Protein AF-Q4FCT2-F1 (afdb_monomer_lite)

pLDDT: mean 96.25, std 3.82, range [74.56, 98.44]

InterPro domains:
  IPR001003 MHC class II, alpha chain, N-terminal [PF00993] (1-79)
  IPR001003 MHC class II, alpha chain, N-terminal [SM00920] (2-82)
  IPR011162 MHC classes I/II-like antigen recognition protein [SSF54452] (1-81)
  IPR014745 MHC class II, alpha/beta chain, N-terminal [G3DSA:3.10.320.10] (1-79)
  IPR050160 Major Histocompatibility Complex/Immunoglobulin [PTHR19944] (2-105)

Organism: Bos indicus x Bos taurus (NCBI:txid30522)

Secondary structure (DSSP, 8-state):
---EEEEEEEE-SSSS-EEEEEEETTEEEEEEETTTTEEEESSGGGGGT----HHHHHHHHHHHHHHHHHHHHHTTTPPPPPPPPP---EESS---TT----EE-

Structure (mmCIF, N/CA/C/O backbone):
data_AF-Q4FCT2-F1
#
_entry.id   AF-Q4FCT2-F1
#
loop_
_atom_site.group_PDB
_atom_site.id
_atom_site.type_symbol
_atom_site.label_atom_id
_atom_site.label_alt_id
_atom_site.label_comp_id
_atom_site.label_asym_id
_atom_site.label_entity_id
_atom_site.label_seq_id
_atom_site.pdbx_PDB_ins_code
_atom_site.Cartn_x
_atom_site.Cartn_y
_atom_site.Cartn_z
_atom_site.occupancy
_atom_site.B_iso_or_equiv
_atom_site.auth_seq_id
_atom_site.auth_comp_id
_atom_site.auth_asym_id
_atom_site.auth_atom_id
_atom_site.pdbx_PDB_model_num
ATOM 1 N N . ASP A 1 1 ? 23.528 3.640 4.305 1.00 90.69 1 ASP A N 1
ATOM 2 C CA . ASP A 1 1 ? 22.310 3.748 5.129 1.00 90.69 1 ASP A CA 1
ATOM 3 C C . ASP A 1 1 ? 21.112 3.317 4.306 1.00 90.69 1 ASP A C 1
ATOM 5 O O . ASP A 1 1 ? 21.142 3.529 3.100 1.00 90.69 1 ASP A O 1
ATOM 9 N N . HIS A 1 2 ? 20.132 2.675 4.943 1.00 96.75 2 HIS A N 1
ATOM 10 C CA . HIS A 1 2 ? 18.908 2.143 4.328 1.00 96.75 2 HIS A CA 1
ATOM 11 C C . HIS A 1 2 ? 17.704 2.486 5.211 1.00 96.75 2 HIS A C 1
ATOM 13 O O . HIS A 1 2 ? 17.864 2.618 6.429 1.00 96.75 2 HIS A O 1
ATOM 19 N N . VAL A 1 3 ? 16.513 2.600 4.623 1.00 97.88 3 VAL A N 1
ATOM 20 C CA . VAL A 1 3 ? 15.263 2.893 5.341 1.00 97.88 3 VAL A CA 1
ATOM 21 C C . VAL A 1 3 ? 14.212 1.842 4.999 1.00 97.88 3 VAL A C 1
ATOM 23 O O . VAL A 1 3 ? 13.895 1.628 3.835 1.00 97.88 3 VAL A O 1
ATOM 26 N N . GLY A 1 4 ? 13.643 1.206 6.023 1.00 97.50 4 GLY A N 1
ATOM 27 C CA . GLY A 1 4 ? 12.518 0.284 5.873 1.00 97.50 4 GLY A CA 1
ATOM 28 C C . GLY A 1 4 ? 11.286 0.790 6.615 1.00 97.50 4 GLY A C 1
ATOM 29 O O . GLY A 1 4 ? 11.390 1.163 7.785 1.00 97.50 4 GLY A O 1
ATOM 30 N N . SER A 1 5 ? 10.131 0.766 5.950 1.00 97.69 5 SER A N 1
ATOM 31 C CA . SER A 1 5 ? 8.818 0.934 6.577 1.00 97.69 5 SER A CA 1
ATOM 32 C C . SER A 1 5 ? 8.128 -0.426 6.635 1.00 97.69 5 SER A C 1
ATOM 34 O O . SER A 1 5 ? 7.634 -0.932 5.629 1.00 97.69 5 SER A O 1
ATOM 36 N N . TYR A 1 6 ? 8.120 -1.051 7.812 1.00 96.62 6 TYR A N 1
ATOM 37 C CA . TYR A 1 6 ? 7.591 -2.407 8.016 1.00 96.62 6 TYR A CA 1
ATOM 38 C C . TYR A 1 6 ? 6.149 -2.396 8.538 1.00 96.62 6 TYR A C 1
ATOM 40 O O . TYR A 1 6 ? 5.814 -3.078 9.507 1.00 96.62 6 TYR A O 1
ATOM 48 N N . GLY A 1 7 ? 5.301 -1.603 7.888 1.00 92.12 7 GLY A N 1
ATOM 49 C CA . GLY A 1 7 ? 3.893 -1.448 8.229 1.00 92.12 7 GLY A CA 1
ATOM 50 C C . GLY A 1 7 ? 3.453 -0.015 8.024 1.00 92.12 7 GLY A C 1
ATOM 51 O O . GLY A 1 7 ? 3.356 0.742 8.979 1.00 92.12 7 GLY A O 1
ATOM 52 N N . THR A 1 8 ? 3.247 0.350 6.761 1.00 96.38 8 THR A N 1
ATOM 53 C CA . THR A 1 8 ? 2.538 1.573 6.398 1.00 96.38 8 THR A CA 1
ATOM 54 C C . THR A 1 8 ? 1.070 1.203 6.210 1.00 96.38 8 THR A C 1
ATOM 56 O O . THR A 1 8 ? 0.729 0.480 5.269 1.00 96.38 8 THR A O 1
ATOM 59 N N . GLU A 1 9 ? 0.192 1.691 7.081 1.00 95.38 9 GLU A N 1
ATOM 60 C CA . GLU A 1 9 ? -1.250 1.495 6.959 1.00 95.38 9 GLU A CA 1
ATOM 61 C C . GLU A 1 9 ? -2.032 2.792 6.760 1.00 95.38 9 GLU A C 1
ATOM 63 O O . GLU A 1 9 ? -1.734 3.849 7.314 1.00 95.38 9 GLU A O 1
ATOM 68 N N . ILE A 1 10 ? -3.095 2.689 5.967 1.00 94.81 10 ILE A N 1
ATOM 69 C CA . ILE A 1 10 ? -4.086 3.744 5.784 1.00 94.81 10 ILE A CA 1
ATOM 70 C C . ILE A 1 10 ? -5.448 3.134 6.079 1.00 94.81 10 ILE A C 1
ATOM 72 O O . ILE A 1 10 ? -5.753 2.034 5.615 1.00 94.81 10 ILE A O 1
ATOM 76 N N . TYR A 1 11 ? -6.285 3.860 6.820 1.00 96.50 11 TYR A N 1
ATOM 77 C CA . TYR A 1 11 ? -7.700 3.541 6.963 1.00 96.50 11 TYR A CA 1
ATOM 78 C C . TYR A 1 11 ? -8.551 4.801 6.797 1.00 96.50 11 TYR A C 1
ATOM 80 O O . TYR A 1 11 ? -8.265 5.838 7.395 1.00 96.50 11 TYR A O 1
ATOM 88 N N . GLN A 1 12 ? -9.614 4.709 6.003 1.00 95.44 12 GLN A N 1
ATOM 89 C CA . GLN A 1 12 ? -10.575 5.785 5.772 1.00 95.44 12 GLN A CA 1
ATOM 90 C C . GLN A 1 12 ? -12.017 5.265 5.819 1.00 95.44 12 GLN A C 1
ATOM 92 O O . GLN A 1 12 ? -12.293 4.087 5.601 1.00 95.44 12 GLN A O 1
ATOM 97 N N . SER A 1 13 ? -12.960 6.160 6.112 1.00 90.69 13 SER A N 1
ATOM 98 C CA . SER A 1 13 ? -14.383 5.820 6.247 1.00 90.69 13 SER A CA 1
ATOM 99 C C . SER A 1 13 ? -15.122 5.686 4.911 1.00 90.69 13 SER A C 1
ATOM 101 O O . SER A 1 13 ? -16.178 5.057 4.864 1.00 90.69 13 SER A O 1
ATOM 103 N N . HIS A 1 14 ? -14.579 6.246 3.829 1.00 82.94 14 HIS A N 1
ATOM 104 C CA . HIS A 1 14 ? -15.119 6.122 2.473 1.00 82.94 14 HIS A CA 1
ATOM 105 C C . HIS A 1 14 ? -14.469 4.923 1.757 1.00 82.94 14 HIS A C 1
ATOM 107 O O . HIS A 1 14 ? -13.338 4.556 2.060 1.00 82.94 14 HIS A O 1
ATOM 113 N N . GLY A 1 15 ? -15.179 4.263 0.839 1.00 74.56 15 GLY A N 1
ATOM 114 C CA . GLY A 1 15 ? -14.637 3.090 0.136 1.00 74.56 15 GLY A CA 1
ATOM 115 C C . GLY A 1 15 ? -13.599 3.462 -0.937 1.00 74.56 15 GLY A C 1
ATOM 116 O O . GLY A 1 15 ? -13.777 4.499 -1.577 1.00 74.56 15 GLY A O 1
ATOM 117 N N . PRO A 1 16 ? -12.578 2.621 -1.213 1.00 74.62 16 PRO A N 1
ATOM 118 C CA . PRO A 1 16 ? -12.060 1.498 -0.414 1.00 74.62 16 PRO A CA 1
ATOM 119 C C . PRO A 1 16 ? -11.410 1.971 0.900 1.00 74.62 16 PRO A C 1
ATOM 121 O O . PRO A 1 16 ? -10.750 3.006 0.938 1.00 74.62 16 PRO A O 1
ATOM 124 N N . SER A 1 17 ? -11.618 1.217 1.986 1.00 84.50 17 SER A N 1
ATOM 125 C CA . SER A 1 17 ? -11.454 1.728 3.355 1.00 84.50 17 SER A CA 1
ATOM 126 C C . SER A 1 17 ? -10.094 1.487 4.005 1.00 84.50 17 SER A C 1
ATOM 128 O O . SER A 1 17 ? -9.868 2.033 5.077 1.00 84.50 17 SER A O 1
ATOM 130 N N . GLY A 1 18 ? -9.191 0.692 3.424 1.00 93.88 18 GLY A N 1
ATOM 131 C CA . GLY A 1 18 ? -7.864 0.524 4.013 1.00 93.88 18 GLY A CA 1
ATOM 132 C C . GLY A 1 18 ? -6.833 -0.175 3.136 1.00 93.88 18 GLY A C 1
ATOM 133 O O . GLY A 1 18 ? -7.186 -0.861 2.178 1.00 93.88 18 GLY A O 1
ATOM 134 N N . GLN A 1 19 ? -5.564 0.019 3.486 1.00 97.12 19 GLN A N 1
ATOM 135 C CA . GLN A 1 19 ? -4.387 -0.513 2.801 1.00 97.12 19 GLN A CA 1
ATOM 136 C C . GLN A 1 19 ? -3.278 -0.775 3.822 1.00 97.12 19 GLN A C 1
ATOM 138 O O . GLN A 1 19 ? -3.131 -0.005 4.767 1.00 97.12 19 GLN A O 1
ATOM 143 N N . TYR A 1 20 ? -2.500 -1.835 3.606 1.00 98.19 20 TYR A N 1
ATOM 144 C CA . TYR A 1 20 ? -1.278 -2.132 4.351 1.00 98.19 20 TYR A CA 1
ATOM 145 C C . TYR A 1 20 ? -0.160 -2.492 3.370 1.00 98.19 20 TYR A C 1
ATOM 147 O O . TYR A 1 20 ? -0.353 -3.384 2.536 1.00 98.19 20 TYR A O 1
ATOM 155 N N . THR A 1 21 ? 0.989 -1.830 3.489 1.00 98.31 21 THR A N 1
ATOM 156 C CA . THR A 1 21 ? 2.199 -2.079 2.692 1.00 98.31 21 THR A CA 1
ATOM 157 C C . THR A 1 21 ? 3.438 -2.186 3.575 1.00 98.31 21 THR A C 1
ATOM 159 O O . THR A 1 21 ? 3.473 -1.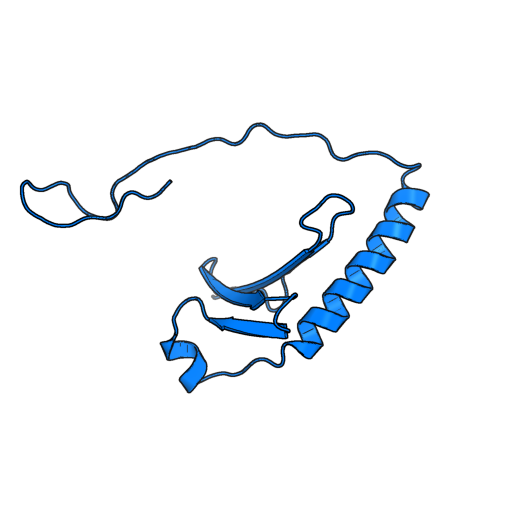701 4.708 1.00 98.31 21 THR A O 1
ATOM 162 N N . GLN A 1 22 ? 4.480 -2.818 3.037 1.00 98.25 22 GLN A N 1
ATOM 163 C CA . GLN A 1 22 ? 5.843 -2.630 3.522 1.00 98.25 22 GLN A CA 1
ATOM 164 C C . GLN A 1 22 ? 6.738 -2.137 2.393 1.00 98.25 22 GLN A C 1
ATOM 166 O O . GLN A 1 22 ? 6.600 -2.565 1.246 1.00 98.25 22 GLN A O 1
ATOM 171 N N . GLU A 1 23 ? 7.669 -1.257 2.735 1.00 98.12 23 GLU A N 1
ATOM 172 C CA . GLU A 1 23 ? 8.528 -0.545 1.791 1.00 98.12 23 GLU A CA 1
ATOM 173 C C . GLU A 1 23 ? 9.986 -0.607 2.244 1.00 98.12 23 GLU A C 1
ATOM 175 O O . GLU A 1 23 ? 10.281 -0.615 3.443 1.00 98.12 23 GLU A O 1
ATOM 180 N N . PHE A 1 24 ? 10.902 -0.631 1.282 1.00 97.56 24 PHE A N 1
ATOM 181 C CA . PHE A 1 24 ? 12.339 -0.589 1.527 1.00 97.56 24 PHE A CA 1
ATOM 182 C C . PHE A 1 24 ? 13.002 0.354 0.525 1.00 97.56 24 PHE A C 1
ATOM 184 O O . PHE A 1 24 ? 12.812 0.212 -0.678 1.00 97.56 24 PHE A O 1
ATOM 191 N N . ASP A 1 25 ? 13.738 1.345 1.029 1.00 97.94 25 ASP A N 1
ATOM 192 C CA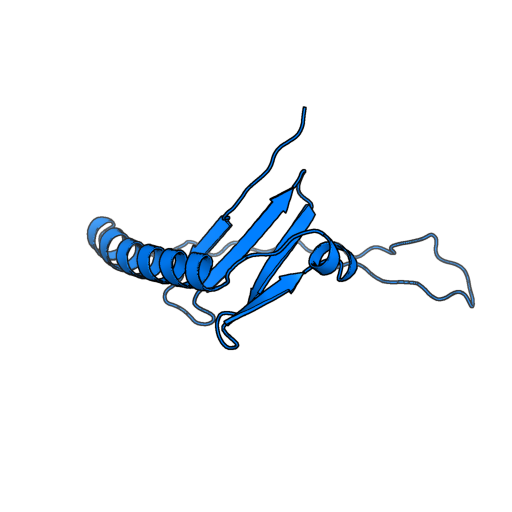 . ASP A 1 25 ? 14.362 2.427 0.254 1.00 97.94 25 ASP A CA 1
ATOM 193 C C . ASP A 1 25 ? 13.395 3.145 -0.720 1.00 97.94 25 ASP A C 1
ATOM 195 O O . ASP A 1 25 ? 13.802 3.692 -1.742 1.00 97.94 25 ASP A O 1
ATOM 199 N N . GLY A 1 26 ? 12.103 3.187 -0.367 1.00 96.31 26 GLY A N 1
ATOM 200 C CA . GLY A 1 26 ? 11.033 3.834 -1.139 1.00 96.31 26 GLY A CA 1
ATOM 201 C C . GLY A 1 26 ? 10.341 2.938 -2.171 1.00 96.31 26 GLY A C 1
ATOM 202 O O . GLY A 1 26 ? 9.344 3.360 -2.752 1.00 96.31 26 GLY A O 1
ATOM 203 N N . ASP A 1 27 ? 10.819 1.708 -2.377 1.00 97.62 27 ASP A N 1
ATOM 204 C CA . ASP A 1 27 ? 10.155 0.718 -3.221 1.00 97.62 27 ASP A CA 1
ATOM 205 C C . ASP A 1 27 ? 9.208 -0.163 -2.396 1.00 97.62 27 ASP A C 1
ATOM 207 O O . ASP A 1 27 ? 9.540 -0.640 -1.306 1.00 97.62 27 ASP A O 1
ATOM 211 N N . GLU A 1 28 ? 8.026 -0.435 -2.946 1.00 97.81 28 GLU A N 1
ATOM 212 C CA . GLU A 1 28 ? 7.076 -1.372 -2.354 1.00 97.81 28 GLU A CA 1
ATOM 213 C C . GLU A 1 28 ? 7.644 -2.800 -2.373 1.00 97.81 28 GLU A C 1
ATOM 215 O O . GLU A 1 28 ? 7.968 -3.349 -3.431 1.00 97.81 28 GLU A O 1
ATOM 220 N N . MET A 1 29 ? 7.707 -3.439 -1.205 1.00 97.62 29 MET A N 1
ATOM 221 C CA . MET A 1 29 ? 8.036 -4.860 -1.093 1.00 97.62 29 MET A CA 1
ATOM 222 C C . MET A 1 29 ? 6.802 -5.732 -1.345 1.00 97.62 29 MET A C 1
ATOM 224 O O . MET A 1 29 ? 6.846 -6.670 -2.150 1.00 97.62 29 MET A O 1
ATOM 228 N N . PHE A 1 30 ? 5.702 -5.430 -0.655 1.00 98.19 30 PHE A N 1
ATOM 229 C CA . PHE A 1 30 ? 4.418 -6.113 -0.789 1.00 98.19 30 PHE A CA 1
ATOM 230 C C . PHE A 1 30 ? 3.272 -5.268 -0.220 1.00 98.19 30 PHE A C 1
ATOM 232 O O . PHE A 1 30 ? 3.483 -4.414 0.646 1.00 98.19 30 PHE A O 1
ATOM 239 N N . TYR A 1 31 ? 2.051 -5.619 -0.618 1.00 98.19 31 TYR A N 1
ATOM 240 C CA . TYR A 1 31 ? 0.818 -5.220 0.055 1.00 98.19 31 TYR A CA 1
ATOM 241 C C . TYR A 1 31 ? 0.059 -6.447 0.571 1.00 98.19 31 TYR A C 1
ATOM 243 O O . TYR A 1 31 ? 0.331 -7.583 0.172 1.00 98.19 31 TYR A O 1
ATOM 251 N N . VAL A 1 32 ? -0.902 -6.235 1.469 1.00 98.25 32 VAL A N 1
ATOM 252 C CA . VAL A 1 32 ? -1.845 -7.287 1.881 1.00 98.25 32 VAL A CA 1
ATOM 253 C C . VAL A 1 32 ? -3.200 -7.048 1.227 1.00 98.25 32 VAL A C 1
ATOM 255 O O . VAL A 1 32 ? -3.838 -6.020 1.456 1.00 98.25 32 VAL A O 1
ATOM 258 N N . ASP A 1 33 ? -3.665 -8.013 0.432 1.00 97.38 33 ASP A N 1
ATOM 259 C CA . ASP A 1 33 ? -5.040 -8.032 -0.064 1.00 97.38 33 ASP A CA 1
ATOM 260 C C . ASP A 1 33 ? -5.957 -8.367 1.118 1.00 97.38 33 ASP A C 1
ATOM 262 O O . ASP A 1 33 ? -6.030 -9.508 1.575 1.00 97.38 33 ASP A O 1
ATOM 266 N N . LEU A 1 34 ? -6.643 -7.353 1.646 1.00 95.44 34 LEU A N 1
ATOM 267 C CA . LEU A 1 34 ? -7.489 -7.485 2.834 1.00 95.44 34 LEU A CA 1
ATOM 268 C C . LEU A 1 34 ? -8.731 -8.356 2.587 1.00 95.44 34 LEU A C 1
ATOM 270 O O . LEU A 1 34 ? -9.267 -8.942 3.529 1.00 95.44 34 LEU A O 1
ATOM 274 N N . GLY A 1 35 ? -9.198 -8.445 1.337 1.00 95.06 35 GLY A N 1
ATOM 275 C CA . GLY A 1 35 ? -10.368 -9.240 0.967 1.00 95.06 35 GLY A CA 1
ATOM 276 C C . GLY A 1 35 ? -10.041 -10.726 0.899 1.00 95.06 35 GLY A C 1
ATOM 277 O O . GLY A 1 35 ? -10.778 -11.556 1.434 1.00 95.06 35 GLY A O 1
ATOM 278 N N . LYS A 1 36 ? -8.906 -11.057 0.283 1.00 97.38 36 LYS A N 1
ATOM 279 C CA . LYS A 1 36 ? -8.405 -12.433 0.177 1.00 97.38 36 LYS A CA 1
ATOM 280 C C . LYS A 1 36 ? -7.572 -12.874 1.374 1.00 97.38 36 LYS A C 1
ATOM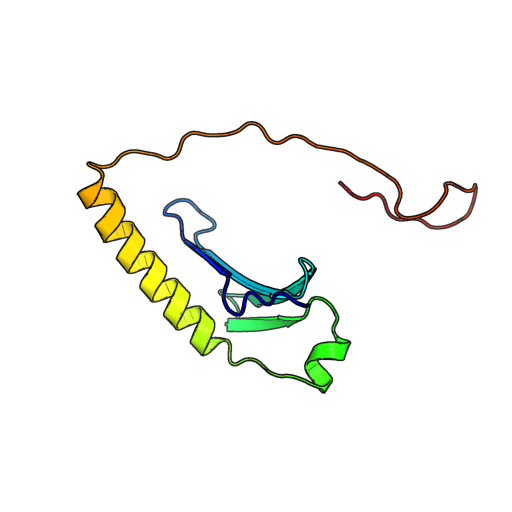 282 O O . LYS A 1 36 ? -7.370 -14.070 1.552 1.00 97.38 36 LYS A O 1
ATOM 287 N N . LYS A 1 37 ? -7.141 -11.924 2.207 1.00 97.38 37 LYS A N 1
ATOM 288 C CA . LYS A 1 37 ? -6.261 -12.135 3.363 1.00 97.38 37 LYS A CA 1
ATOM 289 C C . LYS A 1 37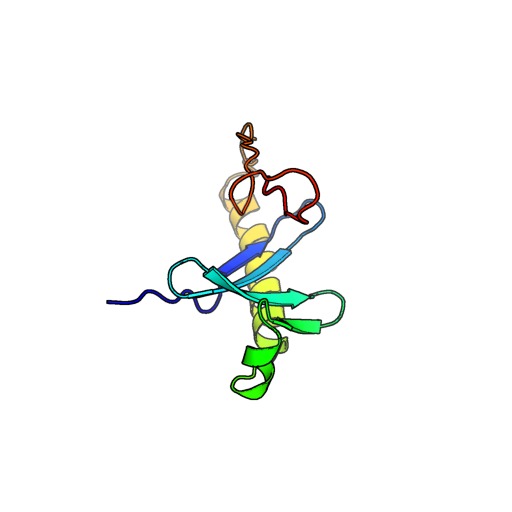 ? -4.950 -12.797 2.945 1.00 97.38 37 LYS A C 1
ATOM 291 O O . LYS A 1 37 ? -4.538 -13.786 3.542 1.00 97.38 37 LYS A O 1
ATOM 296 N N . GLU A 1 38 ? -4.315 -12.257 1.909 1.00 97.69 38 GLU A N 1
ATOM 297 C CA . GLU A 1 38 ? -3.061 -12.777 1.361 1.00 97.69 38 GLU A CA 1
ATOM 298 C C . GLU A 1 38 ? -2.017 -11.671 1.198 1.00 97.69 38 GLU A C 1
ATOM 300 O O . GLU A 1 38 ? -2.344 -10.522 0.898 1.00 97.69 38 GLU A O 1
ATOM 305 N N . THR A 1 39 ? -0.748 -12.024 1.389 1.00 98.31 39 THR A N 1
ATOM 306 C CA . THR A 1 39 ? 0.380 -11.143 1.083 1.00 98.31 39 THR A CA 1
ATOM 307 C C . THR A 1 39 ? 0.712 -11.231 -0.399 1.00 98.31 39 THR A C 1
ATOM 309 O O . THR A 1 39 ? 1.033 -12.307 -0.906 1.00 98.31 39 THR A O 1
ATOM 312 N N . VAL A 1 40 ? 0.693 -10.090 -1.084 1.00 98.19 40 VAL A N 1
ATOM 313 C CA . VAL A 1 40 ? 0.990 -9.981 -2.512 1.00 98.19 40 VAL A CA 1
ATOM 314 C C . VAL A 1 40 ? 2.312 -9.248 -2.698 1.00 98.19 40 VAL A C 1
ATOM 316 O O . VAL A 1 40 ? 2.415 -8.042 -2.492 1.00 98.19 40 VAL A O 1
ATOM 319 N N . TRP A 1 41 ? 3.338 -9.993 -3.103 1.00 98.25 41 TRP A N 1
ATOM 320 C CA . TRP A 1 41 ? 4.684 -9.465 -3.307 1.00 98.25 41 TRP A CA 1
ATOM 321 C C . TRP A 1 41 ? 4.798 -8.685 -4.615 1.00 98.25 41 TRP A C 1
ATOM 323 O O . TRP A 1 41 ? 4.427 -9.186 -5.679 1.00 98.25 41 TRP A O 1
ATOM 333 N N . ARG A 1 42 ? 5.394 -7.488 -4.553 1.00 97.19 42 ARG A N 1
ATOM 334 C CA . ARG A 1 42 ? 5.620 -6.628 -5.724 1.00 97.19 42 ARG A CA 1
ATOM 335 C C . ARG A 1 42 ? 6.511 -7.297 -6.769 1.00 97.19 42 ARG A C 1
ATOM 337 O O . ARG A 1 42 ? 6.288 -7.140 -7.974 1.00 97.19 42 ARG A O 1
ATOM 344 N N . LEU A 1 43 ? 7.517 -8.032 -6.295 1.00 97.31 43 LEU A N 1
ATOM 345 C CA . LEU A 1 43 ? 8.359 -8.931 -7.077 1.00 97.31 43 LEU A CA 1
ATOM 346 C C . LEU A 1 43 ? 8.129 -10.367 -6.583 1.00 97.31 43 LEU A C 1
ATOM 348 O O . LEU A 1 43 ? 8.545 -10.690 -5.469 1.00 97.31 43 LEU A O 1
ATOM 352 N N . PRO A 1 44 ? 7.529 -11.261 -7.395 1.00 95.75 44 PRO A N 1
ATOM 353 C CA . PRO A 1 44 ? 7.183 -12.616 -6.958 1.00 95.75 44 PRO A CA 1
ATOM 354 C C . PRO A 1 44 ? 8.363 -13.438 -6.432 1.00 95.75 44 PRO A C 1
ATOM 356 O O . PRO A 1 44 ? 8.178 -14.332 -5.618 1.00 95.75 44 PRO A O 1
ATOM 359 N N . MET A 1 45 ? 9.592 -13.143 -6.865 1.00 96.81 45 MET A N 1
ATOM 360 C CA . MET A 1 45 ? 10.775 -13.856 -6.376 1.00 96.81 45 MET A CA 1
ATOM 361 C C . MET A 1 45 ? 11.019 -13.662 -4.873 1.00 96.81 45 MET A C 1
ATOM 363 O O . MET A 1 45 ? 11.558 -14.560 -4.237 1.00 96.81 45 MET A O 1
ATOM 367 N N . PHE A 1 46 ? 10.610 -12.534 -4.282 1.00 95.81 46 PHE A N 1
ATOM 368 C CA . PHE A 1 46 ? 10.827 -12.272 -2.856 1.00 95.81 46 PHE A CA 1
ATOM 369 C C . PHE A 1 46 ? 10.024 -13.208 -1.953 1.00 95.81 46 PHE A C 1
ATOM 371 O O . PHE A 1 46 ? 10.519 -13.585 -0.892 1.00 95.81 46 PHE A O 1
ATOM 378 N N . SER A 1 47 ? 8.871 -13.699 -2.419 1.00 94.94 47 SER A N 1
ATOM 379 C CA . SER A 1 47 ? 8.056 -14.666 -1.675 1.00 94.94 47 SER A CA 1
ATOM 380 C C . SER A 1 47 ? 8.739 -16.025 -1.478 1.00 94.94 47 SER A C 1
ATOM 382 O O . SER A 1 47 ? 8.239 -16.864 -0.736 1.00 94.94 47 SER A O 1
ATOM 384 N N . GLN A 1 48 ? 9.843 -16.286 -2.186 1.00 96.69 48 GLN A N 1
ATOM 385 C CA . GLN A 1 48 ? 10.635 -17.511 -2.040 1.00 96.69 48 GLN A CA 1
ATOM 386 C C . GLN A 1 48 ? 11.662 -17.404 -0.907 1.00 96.69 48 GLN A C 1
ATOM 388 O O . GLN A 1 48 ? 12.113 -18.424 -0.393 1.00 96.69 48 GLN A O 1
ATOM 393 N N . PHE A 1 49 ? 12.038 -16.179 -0.527 1.00 95.56 49 PHE A N 1
ATOM 394 C CA . PHE A 1 49 ? 13.085 -15.903 0.462 1.00 95.56 49 PHE A CA 1
ATOM 395 C C . PHE A 1 49 ? 12.528 -15.330 1.766 1.00 95.56 49 PHE A C 1
ATOM 397 O O . PHE A 1 49 ? 13.168 -15.449 2.808 1.00 95.56 49 PHE A O 1
ATOM 404 N N . ALA A 1 50 ? 11.348 -14.716 1.712 1.00 95.00 50 ALA A N 1
ATOM 405 C CA . ALA A 1 50 ? 10.678 -14.110 2.848 1.00 95.00 50 ALA A CA 1
ATOM 406 C C . ALA A 1 50 ? 9.181 -14.442 2.841 1.00 95.00 50 ALA A C 1
ATOM 408 O O . ALA A 1 50 ? 8.579 -14.717 1.803 1.00 95.00 50 ALA A O 1
ATOM 409 N N . GLY A 1 51 ? 8.583 -14.404 4.028 1.00 95.56 51 GLY A N 1
ATOM 410 C CA . GLY A 1 51 ? 7.153 -14.581 4.238 1.00 95.56 51 GLY A CA 1
ATOM 411 C C . GLY A 1 51 ? 6.627 -13.514 5.186 1.00 95.56 51 GLY A C 1
ATOM 412 O O . GLY A 1 51 ? 7.363 -13.007 6.032 1.00 95.56 51 GLY A O 1
ATOM 413 N N . PHE A 1 52 ? 5.348 -13.192 5.047 1.00 97.62 52 PHE A N 1
ATOM 414 C CA . PHE A 1 52 ? 4.633 -12.314 5.960 1.00 97.62 52 PHE A CA 1
ATOM 415 C C . PHE A 1 52 ? 3.266 -12.929 6.243 1.00 97.62 52 PHE A C 1
ATOM 417 O O . PHE A 1 52 ? 2.604 -13.402 5.320 1.00 97.62 52 PHE A O 1
ATOM 424 N N . ASP A 1 53 ? 2.866 -12.961 7.513 1.00 98.06 53 ASP A N 1
ATOM 425 C CA . ASP A 1 53 ? 1.537 -13.429 7.895 1.00 98.06 53 ASP A CA 1
ATOM 426 C C . ASP A 1 53 ? 0.529 -12.281 7.707 1.00 98.06 53 ASP A C 1
ATOM 428 O O . ASP A 1 53 ? 0.601 -11.283 8.437 1.00 98.06 53 ASP A O 1
ATOM 432 N N . PRO A 1 54 ? -0.428 -12.388 6.765 1.00 97.62 54 PRO A N 1
ATOM 433 C CA . PRO A 1 54 ? -1.414 -11.339 6.520 1.00 97.62 54 PRO A CA 1
ATOM 434 C C . PRO A 1 54 ? -2.276 -11.029 7.754 1.00 97.62 54 PRO A C 1
ATOM 436 O O . PRO A 1 54 ? -2.843 -9.939 7.833 1.00 97.62 54 PRO A O 1
ATOM 439 N N . GLN A 1 55 ? -2.346 -11.918 8.753 1.00 98.25 55 GLN A N 1
ATOM 440 C CA . GLN A 1 55 ? -3.050 -11.658 10.009 1.00 98.25 55 GLN A CA 1
ATOM 441 C C . GLN A 1 55 ? -2.480 -10.459 10.780 1.00 98.25 55 GLN A C 1
ATOM 443 O O . GLN A 1 55 ? -3.243 -9.761 11.452 1.00 98.25 55 GLN A O 1
ATOM 448 N N . ALA A 1 56 ? -1.176 -10.183 10.670 1.00 97.38 56 ALA A N 1
ATOM 449 C CA . ALA A 1 56 ? -0.574 -9.001 11.284 1.00 97.38 56 ALA A CA 1
ATOM 450 C C . ALA A 1 56 ? -1.173 -7.714 10.692 1.00 97.38 56 ALA A C 1
ATOM 452 O O . ALA A 1 56 ? -1.693 -6.878 11.428 1.00 97.38 56 ALA A O 1
ATOM 453 N N . ALA A 1 57 ? -1.220 -7.613 9.361 1.00 97.69 57 ALA A N 1
ATOM 454 C CA . ALA A 1 57 ? -1.833 -6.480 8.670 1.00 97.69 57 ALA A CA 1
ATOM 455 C C . ALA A 1 57 ? -3.331 -6.339 8.979 1.00 97.69 57 ALA A C 1
ATOM 457 O O . ALA A 1 57 ? -3.817 -5.232 9.188 1.00 97.69 57 ALA A O 1
ATOM 458 N N . LEU A 1 58 ? -4.078 -7.447 9.054 1.00 97.62 58 LEU A N 1
ATOM 459 C CA . LEU A 1 58 ? -5.503 -7.410 9.412 1.00 97.62 58 LEU A CA 1
ATOM 460 C C . LEU A 1 58 ? -5.734 -6.825 10.814 1.00 97.62 58 LEU A C 1
ATOM 462 O O . LEU A 1 58 ? -6.701 -6.086 11.016 1.00 97.62 58 LEU A O 1
ATOM 466 N N . SER A 1 59 ? -4.854 -7.140 11.766 1.00 97.81 59 SER A N 1
ATOM 467 C CA . SER A 1 59 ? -4.895 -6.568 13.114 1.00 97.81 59 SER A CA 1
ATOM 468 C C . SER A 1 59 ? -4.590 -5.069 13.097 1.00 97.81 59 SER A C 1
ATOM 470 O O . SER A 1 59 ? -5.328 -4.303 13.717 1.00 97.81 59 SER A O 1
ATOM 472 N N . GLU A 1 60 ? -3.583 -4.630 12.336 1.00 97.88 60 GLU A N 1
ATOM 473 C CA . GLU A 1 60 ? -3.264 -3.201 12.196 1.00 97.88 60 GLU A CA 1
ATOM 474 C C . GLU A 1 60 ? -4.406 -2.417 11.546 1.00 97.88 60 GLU A C 1
ATOM 476 O O . GLU A 1 60 ? -4.817 -1.376 12.052 1.00 97.88 60 GLU A O 1
ATOM 481 N N . ILE A 1 61 ? -5.031 -2.957 10.499 1.00 97.62 61 ILE A N 1
ATOM 482 C CA . ILE A 1 61 ? -6.203 -2.343 9.861 1.00 97.62 61 ILE A CA 1
ATOM 483 C C . ILE A 1 61 ? -7.385 -2.220 10.834 1.00 97.62 61 ILE A C 1
ATOM 485 O O . ILE A 1 61 ? -8.094 -1.209 10.828 1.00 97.62 61 ILE A O 1
ATOM 489 N N . ALA A 1 62 ? -7.606 -3.215 11.698 1.00 96.88 62 ALA A N 1
ATOM 490 C CA . ALA A 1 62 ? -8.639 -3.139 12.730 1.00 96.88 62 ALA A CA 1
ATOM 491 C C . ALA A 1 62 ? -8.331 -2.050 13.775 1.00 96.88 62 ALA A C 1
ATOM 493 O O . ALA A 1 62 ? -9.232 -1.303 14.172 1.00 96.88 62 ALA A O 1
ATOM 494 N N . THR A 1 63 ? -7.064 -1.917 14.174 1.00 97.75 63 THR A N 1
ATOM 495 C CA . THR A 1 63 ? -6.589 -0.849 15.063 1.00 97.75 63 THR A CA 1
ATOM 496 C C . THR A 1 63 ? -6.740 0.526 14.412 1.00 97.75 63 THR A C 1
ATOM 498 O O . THR A 1 63 ? -7.286 1.441 15.028 1.00 97.75 63 THR A O 1
ATOM 501 N N . ALA A 1 64 ? -6.352 0.674 13.144 1.00 97.12 64 ALA A N 1
ATOM 502 C CA . ALA A 1 64 ? -6.483 1.914 12.385 1.00 97.12 64 ALA A CA 1
ATOM 503 C C . ALA A 1 64 ? -7.950 2.347 12.249 1.00 97.12 64 ALA A C 1
ATOM 505 O O . ALA A 1 64 ? -8.268 3.519 12.453 1.00 97.12 64 ALA A O 1
ATOM 506 N N . LYS A 1 65 ? -8.870 1.402 12.012 1.00 96.88 65 LYS A N 1
ATOM 507 C CA . LYS A 1 65 ? -10.318 1.660 12.038 1.00 96.88 65 LYS A CA 1
ATOM 508 C C . LYS A 1 65 ? -10.783 2.211 13.385 1.00 96.88 65 LYS A C 1
ATOM 510 O O . LYS A 1 65 ? -11.482 3.221 13.426 1.00 96.88 65 LYS A O 1
ATOM 515 N N . HIS A 1 66 ? -10.396 1.561 14.483 1.00 97.56 66 HIS A N 1
ATOM 516 C CA . HIS A 1 66 ? -10.746 2.020 15.826 1.00 97.56 66 HIS A CA 1
ATOM 517 C C . HIS A 1 66 ? -10.203 3.431 16.101 1.00 97.56 66 HIS A C 1
ATOM 519 O O . HIS A 1 66 ? -10.924 4.301 16.594 1.00 97.56 66 HIS A O 1
ATOM 525 N N . ASN A 1 67 ? -8.944 3.670 15.737 1.00 97.94 67 ASN A N 1
ATOM 526 C CA . ASN A 1 67 ? -8.290 4.960 15.910 1.00 97.94 67 ASN A CA 1
ATOM 527 C C . ASN A 1 67 ? -8.963 6.052 15.074 1.00 97.94 67 ASN A C 1
ATOM 529 O O . ASN A 1 67 ? -9.158 7.156 15.584 1.00 97.94 67 ASN A O 1
ATOM 533 N N . LEU A 1 68 ? -9.376 5.748 13.838 1.00 97.00 68 LEU A N 1
ATOM 534 C CA . LEU A 1 68 ? -10.129 6.677 13.000 1.00 97.00 68 LEU A CA 1
ATOM 535 C C . LEU A 1 68 ? -11.425 7.108 13.697 1.00 97.00 68 LEU A C 1
ATOM 537 O O . LEU A 1 68 ? -11.661 8.306 13.832 1.00 97.00 68 LEU A O 1
ATOM 541 N N . ASP A 1 69 ? -12.214 6.169 14.226 1.00 96.75 69 ASP A N 1
ATOM 542 C CA . ASP A 1 69 ? -13.467 6.486 14.926 1.00 96.75 69 ASP A CA 1
ATOM 543 C C . ASP A 1 69 ? -13.245 7.410 16.139 1.00 96.75 69 ASP A C 1
ATOM 545 O O . ASP A 1 69 ? -14.050 8.310 16.415 1.00 96.75 69 ASP A O 1
ATOM 549 N N . VAL A 1 70 ? -12.149 7.208 16.878 1.00 98.38 70 VAL A N 1
ATOM 550 C CA . VAL A 1 70 ? -11.767 8.059 18.015 1.00 98.38 70 VAL A CA 1
ATOM 551 C C . VAL A 1 70 ? -11.313 9.443 17.541 1.00 98.38 70 VAL A C 1
ATOM 553 O O . VAL A 1 70 ? -11.757 10.457 18.090 1.00 98.38 70 VAL A O 1
ATOM 556 N N . LEU A 1 71 ? -10.448 9.510 16.526 1.00 98.12 71 LEU A N 1
ATOM 557 C CA . LEU A 1 71 ? -9.889 10.760 16.006 1.00 98.12 71 LEU A CA 1
ATOM 558 C C . LEU A 1 71 ? -10.940 11.619 15.300 1.00 98.12 71 LEU A C 1
ATOM 560 O O . LEU A 1 71 ? -10.939 12.839 15.475 1.00 98.12 71 LEU A O 1
ATOM 564 N N . THR A 1 72 ? -11.888 11.015 14.584 1.00 97.44 72 THR A N 1
ATOM 565 C CA . THR A 1 72 ? -13.026 11.726 13.988 1.00 97.44 72 THR A CA 1
ATOM 566 C C . THR A 1 72 ? -13.850 12.436 15.061 1.00 97.44 72 THR A C 1
ATOM 568 O O . THR A 1 72 ? -14.161 13.615 14.914 1.00 97.44 72 THR A O 1
ATOM 571 N N . LYS A 1 73 ? -14.149 11.777 16.188 1.00 98.12 73 LYS A N 1
ATOM 572 C CA . LYS A 1 73 ? -14.877 12.417 17.300 1.00 98.12 73 LYS A CA 1
ATOM 573 C C . LYS A 1 73 ? -14.041 13.504 17.974 1.00 98.12 73 LYS A C 1
ATOM 575 O O . LYS A 1 73 ? -14.542 14.594 18.226 1.00 98.12 73 LYS A O 1
ATOM 580 N N . ARG A 1 74 ? -12.760 13.225 18.242 1.00 98.44 74 ARG A N 1
ATOM 581 C CA . ARG A 1 74 ? -11.838 14.171 18.896 1.00 98.44 74 ARG A CA 1
ATOM 582 C C . ARG A 1 74 ? -11.628 15.448 18.078 1.00 98.44 74 ARG A C 1
ATOM 584 O O . ARG A 1 74 ? -11.461 16.514 18.656 1.00 98.44 74 ARG A O 1
ATOM 591 N N . SER A 1 75 ? -11.650 15.340 16.753 1.00 97.94 75 SER A N 1
ATOM 592 C CA . SER A 1 75 ? -11.517 16.467 15.823 1.00 97.94 75 SER A CA 1
ATOM 593 C C . SER A 1 75 ? -12.845 17.166 15.511 1.00 97.94 75 SER A C 1
ATOM 595 O O . SER A 1 75 ? -12.903 17.939 14.558 1.00 97.94 75 SER A O 1
ATOM 597 N N . ASN A 1 76 ? -13.915 16.913 16.277 1.00 98.19 76 ASN A N 1
ATOM 598 C CA . ASN A 1 76 ? -15.253 17.456 16.016 1.00 98.19 76 ASN A CA 1
ATOM 599 C C . ASN A 1 76 ? -15.727 17.202 14.575 1.00 98.19 76 ASN A C 1
ATOM 601 O O . ASN A 1 76 ? -16.320 18.077 13.950 1.00 98.19 76 ASN A O 1
ATOM 605 N N . PHE A 1 77 ? -15.466 16.000 14.052 1.00 96.81 77 PHE A N 1
ATOM 606 C CA . PHE A 1 77 ? -15.857 15.580 12.705 1.00 96.81 77 PHE A CA 1
ATOM 607 C C . PHE A 1 77 ? -15.250 16.437 11.581 1.00 96.81 77 PHE A C 1
ATOM 609 O O . PHE A 1 77 ? -15.861 16.598 10.526 1.00 96.81 77 PHE A O 1
ATOM 616 N N . THR A 1 78 ? -14.045 16.977 11.786 1.00 97.56 78 THR A N 1
ATOM 617 C CA . THR A 1 78 ? -13.333 17.726 10.740 1.00 97.56 78 THR A CA 1
ATOM 618 C C . THR A 1 78 ? -12.997 16.795 9.561 1.00 97.56 78 THR A C 1
ATOM 620 O O . THR A 1 78 ? -12.321 15.785 9.773 1.00 97.56 78 THR A O 1
ATOM 623 N N . PRO A 1 79 ? -13.447 17.094 8.326 1.00 94.56 79 PRO A N 1
ATOM 624 C CA . PRO A 1 79 ? -13.142 16.278 7.154 1.00 94.56 79 PRO A CA 1
ATOM 625 C C . PRO A 1 79 ? -11.736 16.561 6.609 1.00 94.56 79 PRO A C 1
ATOM 627 O O . PRO A 1 79 ? -11.157 17.622 6.848 1.00 94.56 79 PRO A O 1
ATOM 630 N N . VAL A 1 80 ? -11.205 15.622 5.822 1.00 94.12 80 VAL A N 1
ATOM 631 C CA . VAL A 1 80 ? -9.981 15.844 5.039 1.00 94.12 80 VAL A CA 1
ATOM 632 C C . VAL A 1 80 ? -10.230 16.881 3.936 1.00 94.12 80 VAL A C 1
ATOM 634 O O . VAL A 1 80 ? -11.330 16.968 3.388 1.00 94.12 80 VAL A O 1
ATOM 637 N N . ILE A 1 81 ? -9.207 17.669 3.602 1.00 95.56 81 ILE A N 1
ATOM 638 C CA . ILE A 1 81 ? -9.239 18.603 2.472 1.00 95.56 81 ILE A CA 1
ATOM 639 C C . ILE A 1 81 ? -8.755 17.861 1.223 1.00 95.56 81 ILE A C 1
ATOM 641 O O . ILE A 1 81 ? -7.677 17.269 1.233 1.00 95.56 81 ILE A O 1
ATOM 645 N N . ASN A 1 82 ? -9.537 17.907 0.144 1.00 93.56 82 ASN A N 1
ATOM 646 C CA . ASN A 1 82 ? -9.164 17.282 -1.124 1.00 93.56 82 ASN A CA 1
ATOM 647 C C . ASN A 1 82 ? -8.005 18.040 -1.788 1.00 93.56 82 ASN A C 1
ATOM 649 O O . ASN A 1 82 ? -8.075 19.257 -1.960 1.00 93.56 82 ASN A O 1
ATOM 653 N N . GLY A 1 83 ? -6.968 17.310 -2.201 1.00 94.06 83 GLY A N 1
ATOM 654 C CA . GLY A 1 83 ? -5.905 17.816 -3.070 1.00 94.06 83 GLY A CA 1
ATOM 655 C C . GLY A 1 83 ? -6.207 17.572 -4.551 1.00 94.06 83 GLY A C 1
ATOM 656 O O . GLY A 1 83 ? -7.028 16.722 -4.895 1.00 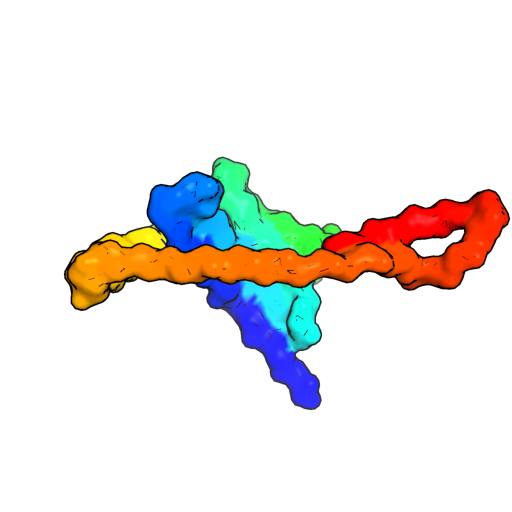94.06 83 GLY A O 1
ATOM 657 N N . VAL A 1 84 ? -5.525 18.307 -5.430 1.00 96.69 84 VAL A N 1
ATOM 658 C CA . VAL A 1 84 ? -5.525 18.046 -6.878 1.00 96.69 84 VAL A CA 1
ATOM 659 C C . VAL A 1 84 ? -4.291 17.197 -7.200 1.00 96.69 84 VAL A C 1
ATOM 661 O O . VAL A 1 84 ? -3.187 17.644 -6.889 1.00 96.69 84 VAL A O 1
ATOM 664 N N . PRO A 1 85 ? -4.434 15.989 -7.776 1.00 96.25 85 PRO A N 1
ATOM 665 C CA . PRO A 1 85 ? -3.283 15.179 -8.153 1.00 96.25 85 PRO A CA 1
ATOM 666 C C . PRO A 1 85 ? -2.581 15.783 -9.374 1.00 96.25 85 PRO A C 1
ATOM 668 O O . PRO A 1 85 ? -3.229 16.154 -10.354 1.00 96.25 85 PRO A O 1
ATOM 671 N N . GLU A 1 86 ? -1.254 15.843 -9.329 1.00 97.31 86 GLU A N 1
ATOM 672 C CA . GLU A 1 86 ? -0.428 16.134 -10.499 1.00 97.31 86 GLU A CA 1
ATOM 673 C C . GLU A 1 86 ? -0.047 14.820 -11.181 1.00 97.31 86 GLU A C 1
ATOM 675 O O . GLU A 1 86 ? 0.333 13.854 -10.521 1.00 97.31 86 GLU A O 1
ATOM 680 N N . VAL A 1 87 ? -0.168 14.775 -12.507 1.00 97.31 87 VAL A N 1
ATOM 681 C CA . VAL A 1 87 ? 0.061 13.563 -13.300 1.00 97.31 87 VAL A CA 1
ATOM 682 C C . VAL A 1 87 ? 1.137 13.842 -14.335 1.00 97.31 87 VAL A C 1
ATOM 684 O O . VAL A 1 87 ? 1.065 14.832 -15.063 1.00 97.31 87 VAL A O 1
ATOM 687 N N . THR A 1 88 ? 2.120 12.951 -14.425 1.00 97.75 88 THR A N 1
ATOM 688 C CA . THR A 1 88 ? 3.183 13.007 -15.432 1.00 97.75 88 THR A CA 1
ATOM 689 C C . THR A 1 88 ? 3.288 11.656 -16.113 1.00 97.75 88 THR A C 1
ATOM 691 O O . THR A 1 88 ? 3.416 10.638 -15.446 1.00 97.75 88 THR A O 1
ATOM 694 N N . VAL A 1 89 ? 3.282 11.650 -17.448 1.00 98.06 89 VAL A N 1
ATOM 695 C CA . VAL A 1 89 ? 3.417 10.419 -18.233 1.00 98.06 89 VAL A CA 1
ATOM 696 C C . VAL A 1 89 ? 4.764 10.396 -18.940 1.00 98.06 89 VAL A C 1
ATOM 698 O O . VAL A 1 89 ? 5.120 11.345 -19.638 1.00 98.06 89 VAL A O 1
ATOM 701 N N . PHE A 1 90 ? 5.504 9.300 -18.794 1.00 97.88 90 PHE A N 1
ATOM 702 C CA . PHE A 1 90 ? 6.802 9.109 -19.440 1.00 97.88 90 PHE A CA 1
ATOM 703 C C . PHE A 1 90 ? 7.045 7.640 -19.805 1.00 97.88 90 PHE A C 1
ATOM 705 O O . PHE A 1 90 ? 6.395 6.725 -19.303 1.00 97.88 90 PHE A O 1
ATOM 712 N N . SER A 1 91 ? 7.975 7.393 -20.726 1.00 98.06 91 SER A N 1
ATOM 713 C CA . SER A 1 91 ? 8.348 6.040 -21.143 1.00 98.06 91 SER A CA 1
ATOM 714 C C . SER A 1 91 ? 9.400 5.439 -20.211 1.00 98.06 91 SER A C 1
ATOM 716 O O . SER A 1 91 ? 10.392 6.098 -19.902 1.00 98.06 91 SER A O 1
ATOM 718 N N . LYS A 1 92 ? 9.250 4.159 -19.849 1.00 97.75 92 LYS A N 1
ATOM 719 C CA . LYS A 1 92 ? 10.237 3.416 -19.044 1.00 97.75 92 LYS A CA 1
ATOM 720 C C . LYS A 1 92 ? 11.617 3.334 -19.707 1.00 97.75 92 LYS A C 1
ATOM 722 O O . LYS A 1 92 ? 12.638 3.268 -19.028 1.00 97.75 92 LYS A O 1
ATOM 727 N N . SER A 1 93 ? 11.657 3.281 -21.034 1.00 97.94 93 SER A N 1
ATOM 728 C CA . SER A 1 93 ? 12.889 3.189 -21.831 1.00 97.94 93 SER A CA 1
ATOM 729 C C . SER A 1 93 ? 12.835 4.150 -23.025 1.00 97.94 93 SER A C 1
ATOM 731 O O . SER A 1 93 ? 11.738 4.602 -23.362 1.00 97.94 93 SER A O 1
ATOM 733 N N . PRO A 1 94 ? 13.968 4.471 -23.687 1.00 97.50 94 PRO A N 1
ATOM 734 C CA . PRO A 1 94 ? 13.970 5.323 -24.877 1.00 97.50 94 PRO A CA 1
ATOM 735 C C . PRO A 1 94 ? 13.000 4.823 -25.955 1.00 97.50 94 PRO A C 1
ATOM 737 O O . PRO A 1 94 ? 12.882 3.621 -26.193 1.00 97.50 94 PRO A O 1
ATOM 740 N N . VAL A 1 95 ? 12.289 5.741 -26.607 1.00 97.50 95 VAL A N 1
ATOM 741 C CA . VAL A 1 95 ? 11.270 5.392 -27.607 1.00 97.50 95 VAL A CA 1
ATOM 742 C C . VAL A 1 95 ? 11.936 5.010 -28.929 1.00 97.50 95 VAL A C 1
ATOM 744 O O . VAL A 1 95 ? 12.630 5.825 -29.533 1.00 97.50 95 VAL A O 1
ATOM 747 N N . MET A 1 96 ? 11.693 3.780 -29.393 1.00 97.06 96 MET A N 1
ATOM 748 C CA . MET A 1 96 ? 12.215 3.240 -30.653 1.00 97.06 96 MET A CA 1
ATOM 749 C C . MET A 1 96 ? 11.091 2.569 -31.452 1.00 97.06 96 MET A C 1
ATOM 751 O O . MET A 1 96 ? 10.281 1.822 -30.901 1.00 97.06 96 MET A O 1
ATOM 755 N N . LEU A 1 97 ? 11.036 2.821 -32.762 1.00 97.00 97 LEU A N 1
ATOM 756 C CA . LEU A 1 97 ? 10.004 2.255 -33.632 1.00 97.00 97 LEU A CA 1
ATOM 757 C C . LEU A 1 97 ? 10.106 0.721 -33.673 1.00 97.00 97 LEU A C 1
ATOM 759 O O . LEU A 1 97 ? 11.177 0.170 -33.912 1.00 97.00 97 LEU A O 1
ATOM 763 N N . GLY A 1 98 ? 8.980 0.036 -33.459 1.00 96.25 98 GLY A N 1
ATOM 764 C CA . GLY A 1 98 ? 8.901 -1.428 -33.501 1.00 96.25 98 GLY A CA 1
ATOM 765 C C . GLY A 1 98 ? 9.399 -2.149 -32.242 1.00 96.25 98 GLY A C 1
ATOM 766 O O . GLY A 1 98 ? 9.354 -3.377 -32.211 1.00 96.25 98 GLY A O 1
ATOM 767 N N . GLN A 1 99 ? 9.840 -1.429 -31.202 1.00 97.62 99 GLN A N 1
ATOM 768 C CA . GLN A 1 99 ? 10.255 -2.026 -29.929 1.00 97.62 99 GLN A CA 1
ATOM 769 C C . GLN A 1 99 ? 9.169 -1.873 -28.848 1.00 97.62 99 GLN A C 1
ATOM 771 O O . GLN A 1 99 ? 8.660 -0.766 -28.657 1.00 97.62 99 GLN A O 1
ATOM 776 N N . PRO A 1 100 ? 8.809 -2.949 -28.116 1.00 98.12 100 PRO A N 1
ATOM 777 C CA . PRO A 1 100 ? 7.896 -2.862 -26.977 1.00 98.12 100 PRO A CA 1
ATOM 778 C C . PRO A 1 100 ? 8.420 -1.936 -25.872 1.00 98.12 100 PRO A C 1
ATOM 780 O O . PRO A 1 100 ? 9.615 -1.917 -25.582 1.00 98.12 100 PRO A O 1
ATOM 783 N N . ASN A 1 101 ? 7.519 -1.200 -25.220 1.00 97.69 101 ASN A N 1
ATOM 784 C CA . ASN A 1 101 ? 7.840 -0.288 -24.119 1.00 97.69 101 ASN A CA 1
ATOM 785 C C . ASN A 1 101 ? 6.652 -0.191 -23.142 1.00 97.69 101 ASN A C 1
ATOM 787 O O . ASN A 1 101 ? 5.563 -0.693 -23.424 1.00 97.69 101 ASN A O 1
ATOM 791 N N . THR A 1 102 ? 6.852 0.461 -21.998 1.00 98.19 102 THR A N 1
ATOM 792 C CA . THR A 1 102 ? 5.829 0.699 -20.971 1.00 98.19 102 THR A CA 1
ATOM 793 C C . THR A 1 102 ? 5.723 2.194 -20.700 1.00 98.19 102 THR A C 1
ATOM 795 O O 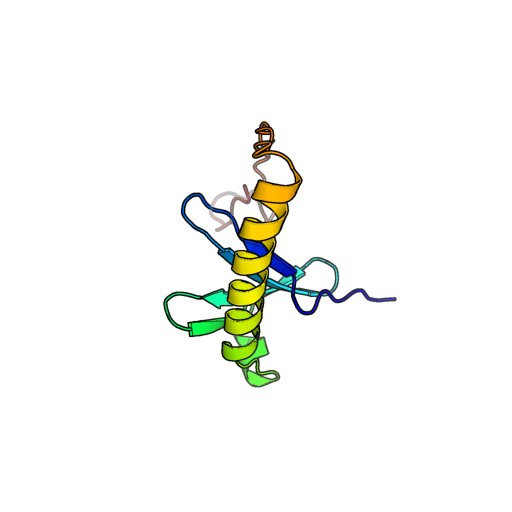. THR A 1 102 ? 6.732 2.840 -20.415 1.00 98.19 102 THR A O 1
ATOM 798 N N . LEU A 1 103 ? 4.509 2.740 -20.780 1.00 98.00 103 LEU A N 1
ATOM 799 C CA . LEU A 1 103 ? 4.219 4.086 -20.290 1.00 98.00 103 LEU A CA 1
ATOM 800 C C . LEU A 1 103 ? 3.957 4.024 -18.785 1.00 98.00 103 LEU A C 1
ATOM 802 O O . LEU A 1 103 ? 3.226 3.151 -18.320 1.00 98.00 103 LEU A O 1
ATOM 806 N N . ILE A 1 104 ? 4.580 4.938 -18.052 1.00 97.94 104 ILE A N 1
ATOM 807 C CA . ILE A 1 104 ? 4.422 5.132 -16.612 1.00 97.94 104 ILE A CA 1
ATOM 808 C C . ILE A 1 104 ? 3.604 6.410 -16.437 1.00 97.94 104 ILE A C 1
ATOM 810 O O . ILE A 1 104 ? 3.888 7.398 -17.115 1.00 97.94 104 ILE A O 1
ATOM 814 N N . CYS A 1 105 ? 2.579 6.349 -15.590 1.00 96.06 105 CYS A N 1
ATOM 815 C CA . CYS A 1 105 ? 1.645 7.425 -15.271 1.00 96.06 105 CYS A CA 1
ATOM 816 C C . CYS A 1 105 ? 1.592 7.602 -13.755 1.00 96.06 105 CYS A C 1
ATOM 818 O O . CYS A 1 105 ? 1.698 6.562 -13.065 1.00 96.06 105 CYS A O 1
#

Radius of gyration: 18.12 Å; chains: 1; bounding box: 38×36×52 Å

Foldseek 3Di:
DKDKDPWDKAADPDPPGIWIFIDIRRHTQWIAPLVVLDTGGPDVVVCVVDDDRSVVVNVVRVVNVVVCVVVCVVVVNDDDDDDDDDDDWDWPDDDDPPDDTDIDD

Sequence (105 aa):
DHVGSYGTEIYQSHGPSGQYTQEFDGDEMFYVDLGKKETVWRLPMFSQFAGFDPQAALSEIATAKHNLDVLTKRSNFTPVINGVPEVTVFSKSPVMLGQPNTLIC